Protein AF-C9MQ02-F1 (afdb_monomer)

Secondary structure (DSSP, 8-state):
-PPPPP------GGGGG-TTS-HHHHHHHHHHHHHHHHHHHHHHHHHHHHHHHHHHHSPPPSEEEEEETTTTEEEEEEGGGTTT-EEEEETTEEEEE-TTHHHHHHHHHSS-SSPPPGGG-S-SSPPP---SS----HHHHHHHHHHHT--

Sequence (151 aa):
MQLRQGRVQWISKDYHQISHIGGEMIVVTILLDTSVFKLLRLPSHFLIRKFMKRLEEVPKSSYHWLYSIISCESKPMPAEWFGKGVKMQFEDIDVLIPSNYDEYLICMYGDYMTPPPVEKRPSSHARYFIDFHHRYSIEEVRKLKGKSNSL

Foldseek 3Di:
DDDDDDDDDDDPPPVPPPVPDDPVVVVVVVCCVVPVVVVVVVVVVVVVVVVVVVVVVDDDDQWDWDADPVVRDIDTDGPQQQPPFDWDDDPPDTDGGGPNVVVVCCVVPNPNVDDDPPVPPDDPDDDDDDDPPDDDDPVVSVVVVVVVVPD

Mean predicted aligned error: 15.36 Å

Structure (mmCIF, N/CA/C/O backbone):
data_AF-C9MQ02-F1
#
_entry.id   AF-C9MQ02-F1
#
loop_
_atom_site.group_PDB
_atom_site.id
_atom_site.type_symbol
_atom_site.label_atom_id
_atom_site.label_alt_id
_atom_site.label_comp_id
_atom_site.label_asym_id
_atom_site.label_entity_id
_atom_site.label_seq_id
_atom_site.pdbx_PDB_ins_code
_atom_site.Cartn_x
_atom_site.Cartn_y
_atom_site.Cartn_z
_atom_site.occupancy
_atom_site.B_iso_or_equiv
_atom_site.auth_seq_id
_atom_site.auth_comp_id
_atom_site.auth_asym_id
_atom_site.auth_atom_id
_atom_site.pdbx_PDB_model_num
ATOM 1 N N . MET A 1 1 ? -0.303 32.268 3.458 1.00 31.02 1 MET A N 1
ATOM 2 C CA . MET A 1 1 ? 0.277 32.730 4.738 1.00 31.02 1 MET A CA 1
ATOM 3 C C . MET A 1 1 ? 0.941 31.529 5.409 1.00 31.02 1 MET A C 1
ATOM 5 O O . MET A 1 1 ? 0.253 30.562 5.701 1.00 31.02 1 MET A O 1
ATOM 9 N N . GLN A 1 2 ? 2.277 31.515 5.473 1.00 27.72 2 GLN A N 1
ATOM 10 C CA . GLN A 1 2 ? 3.112 30.352 5.828 1.00 27.72 2 GLN A CA 1
ATOM 11 C C . GLN A 1 2 ? 2.986 29.946 7.305 1.00 27.72 2 GLN A C 1
ATOM 13 O O . GLN A 1 2 ? 3.190 30.766 8.195 1.00 27.72 2 GLN A O 1
ATOM 18 N N . LEU A 1 3 ? 2.729 28.659 7.552 1.00 28.02 3 LEU A N 1
ATOM 19 C CA . LEU A 1 3 ? 2.783 28.035 8.876 1.00 28.02 3 LEU A CA 1
ATOM 20 C C . LEU A 1 3 ? 4.226 27.607 9.188 1.00 28.02 3 LEU A C 1
ATOM 22 O O . LEU A 1 3 ? 4.805 26.784 8.479 1.00 28.02 3 LEU A O 1
ATOM 26 N N . ARG A 1 4 ? 4.807 28.159 10.260 1.00 31.94 4 ARG A N 1
ATOM 27 C CA . ARG A 1 4 ? 6.069 27.690 10.853 1.00 31.94 4 ARG A CA 1
ATOM 28 C C . ARG A 1 4 ? 5.775 26.528 11.806 1.00 31.94 4 ARG A C 1
ATOM 30 O O . ARG A 1 4 ? 5.077 26.706 12.798 1.00 31.94 4 ARG A O 1
ATOM 37 N N . GLN A 1 5 ? 6.322 25.350 11.511 1.00 35.53 5 GLN A N 1
ATOM 38 C CA . GLN A 1 5 ? 6.324 24.195 12.411 1.00 35.53 5 GLN A CA 1
ATOM 39 C C . GLN A 1 5 ? 7.332 24.411 13.551 1.00 35.53 5 GLN A C 1
ATOM 41 O O . GLN A 1 5 ? 8.526 24.582 13.306 1.00 35.53 5 GLN A O 1
ATOM 46 N N . GLY A 1 6 ? 6.851 24.385 14.796 1.00 31.97 6 GLY A N 1
ATOM 47 C CA . GLY A 1 6 ? 7.687 24.309 15.994 1.00 31.97 6 GLY A CA 1
ATOM 48 C C . GLY A 1 6 ? 8.230 22.891 16.183 1.00 31.97 6 GLY A C 1
ATOM 49 O O . GLY A 1 6 ? 7.466 21.931 16.260 1.00 31.97 6 GLY A O 1
ATOM 50 N N . ARG A 1 7 ? 9.557 22.761 16.239 1.00 28.81 7 ARG A N 1
ATOM 51 C CA . ARG A 1 7 ? 10.286 21.517 16.508 1.00 28.81 7 ARG A CA 1
ATOM 52 C C . ARG A 1 7 ? 10.467 21.386 18.024 1.00 28.81 7 ARG A C 1
ATOM 54 O O . ARG A 1 7 ? 11.204 22.169 18.611 1.00 28.81 7 ARG A O 1
ATOM 61 N N . VAL A 1 8 ? 9.800 20.419 18.652 1.00 35.69 8 VAL A N 1
ATOM 62 C CA . VAL A 1 8 ? 10.067 20.034 20.049 1.00 35.69 8 VAL A CA 1
ATOM 63 C C . VAL A 1 8 ? 11.344 19.196 20.057 1.00 35.69 8 VAL A C 1
ATOM 65 O O . VAL A 1 8 ? 11.406 18.154 19.407 1.00 35.69 8 VAL A O 1
ATOM 68 N N . GLN A 1 9 ? 12.379 19.680 20.738 1.00 32.34 9 GLN A N 1
ATOM 69 C CA . GLN A 1 9 ? 13.669 19.007 20.872 1.00 32.34 9 GLN A CA 1
ATOM 70 C C . GLN A 1 9 ? 13.697 18.305 22.236 1.00 32.34 9 GLN A C 1
ATOM 72 O O . GLN A 1 9 ? 13.590 18.958 23.271 1.00 32.34 9 GLN A O 1
ATOM 77 N N . TRP A 1 10 ? 13.797 16.975 22.242 1.00 26.44 10 TRP A N 1
ATOM 78 C CA . TRP A 1 10 ? 14.057 16.204 23.456 1.00 26.44 10 TRP A CA 1
ATOM 79 C C . TRP A 1 10 ? 15.533 16.368 23.822 1.00 26.44 10 TRP A C 1
ATOM 81 O O . TRP A 1 10 ? 16.402 15.955 23.058 1.00 26.44 10 TRP A O 1
ATOM 91 N N . ILE A 1 11 ? 15.821 16.990 24.962 1.00 36.22 11 ILE A N 1
ATOM 92 C CA . ILE A 1 11 ? 17.182 17.093 25.501 1.00 36.22 11 ILE A CA 1
ATOM 93 C C . ILE A 1 11 ? 17.360 15.922 26.479 1.00 36.22 11 ILE A C 1
ATOM 95 O O . ILE A 1 11 ? 16.703 15.893 27.521 1.00 36.22 11 ILE A O 1
ATOM 99 N N . SER A 1 12 ? 18.193 14.927 26.131 1.00 36.81 12 SER A N 1
ATOM 100 C CA . SER A 1 12 ? 18.607 13.887 27.088 1.00 36.81 12 SER A CA 1
ATOM 101 C C . SER A 1 12 ? 19.466 14.521 28.190 1.00 36.81 12 SER A C 1
ATOM 103 O O . SER A 1 12 ? 20.129 15.538 27.982 1.00 36.81 12 SER A O 1
ATOM 105 N N . LYS A 1 13 ? 19.444 13.928 29.386 1.00 37.66 13 LYS A N 1
ATOM 106 C CA . LYS A 1 13 ? 20.148 14.405 30.591 1.00 37.66 13 LYS A CA 1
ATOM 107 C C . LYS A 1 13 ? 21.684 14.362 30.500 1.00 37.66 13 LYS A C 1
ATOM 109 O O . LYS A 1 13 ? 22.347 14.739 31.461 1.00 37.66 13 LYS A O 1
ATOM 114 N N . ASP A 1 14 ? 22.252 13.985 29.360 1.00 38.28 14 ASP A N 1
ATOM 115 C CA . ASP A 1 14 ? 23.693 13.745 29.213 1.00 38.28 14 ASP A CA 1
ATOM 116 C C . ASP A 1 14 ? 24.489 15.010 28.830 1.00 38.28 14 ASP A C 1
ATOM 118 O O . ASP A 1 14 ? 25.715 14.994 28.748 1.00 38.28 14 ASP A O 1
ATOM 122 N N . TYR A 1 15 ? 23.817 16.153 28.649 1.00 39.44 15 TYR A N 1
ATOM 123 C CA . TYR A 1 15 ? 24.450 17.415 28.234 1.00 39.44 15 TYR A CA 1
ATOM 124 C C . TYR A 1 15 ? 25.315 18.105 29.304 1.00 39.44 15 TYR A C 1
ATOM 126 O O . TYR A 1 15 ? 25.979 19.094 28.996 1.00 39.44 15 TYR A O 1
ATOM 134 N N . HIS A 1 16 ? 25.350 17.619 30.547 1.00 36.28 16 HIS A N 1
ATOM 135 C CA . HIS A 1 16 ? 26.138 18.257 31.613 1.00 36.28 16 HIS A CA 1
ATOM 136 C C . HIS A 1 16 ? 27.628 17.888 31.640 1.00 36.28 16 HIS A C 1
ATOM 138 O O . HIS A 1 16 ? 28.361 18.463 32.437 1.00 36.28 16 HIS A O 1
ATOM 144 N N . GLN A 1 17 ? 28.109 17.005 30.757 1.00 40.53 17 GLN A N 1
ATOM 145 C CA . GLN A 1 17 ? 29.539 16.658 30.691 1.00 40.53 17 GLN A CA 1
ATOM 146 C C . GLN A 1 17 ? 30.321 17.283 29.523 1.00 40.53 17 GLN A C 1
ATOM 148 O O . GLN A 1 17 ? 31.536 17.121 29.464 1.00 40.53 17 GLN A O 1
ATOM 153 N N . ILE A 1 18 ? 29.685 18.043 28.621 1.00 48.47 18 ILE A N 1
ATOM 154 C CA . ILE A 1 18 ? 30.351 18.589 27.413 1.00 48.47 18 ILE A CA 1
ATOM 155 C C . ILE A 1 18 ? 30.596 20.112 27.512 1.00 48.47 18 ILE A C 1
ATOM 157 O O . ILE A 1 18 ? 30.798 20.794 26.513 1.00 48.47 18 ILE A O 1
ATOM 161 N N . SER A 1 19 ? 30.598 20.695 28.713 1.00 43.72 19 SER A N 1
ATOM 162 C CA . SER A 1 19 ? 30.749 22.150 28.896 1.00 43.72 19 SER A CA 1
ATOM 163 C C . SER A 1 19 ? 32.197 22.671 28.896 1.00 43.72 19 SER A C 1
ATOM 165 O O . SER A 1 19 ? 32.402 23.855 29.141 1.00 43.72 19 SER A O 1
ATOM 167 N N . HIS A 1 20 ? 33.205 21.839 28.603 1.00 48.91 20 HIS A N 1
ATOM 168 C CA . HIS A 1 20 ? 34.618 22.264 28.571 1.00 48.91 20 HIS A CA 1
ATOM 169 C C . HIS A 1 20 ? 35.270 22.284 27.181 1.00 48.91 20 HIS A C 1
ATOM 171 O O . HIS A 1 20 ? 36.470 22.526 27.072 1.00 48.91 20 HIS A O 1
ATOM 177 N N . ILE A 1 21 ? 34.503 22.093 26.106 1.00 54.12 21 ILE A N 1
ATOM 178 C CA . ILE A 1 21 ? 35.024 22.205 24.739 1.00 54.12 21 ILE A CA 1
ATOM 179 C C . ILE A 1 21 ? 34.658 23.599 24.213 1.00 54.12 21 ILE A C 1
ATOM 181 O O . ILE A 1 21 ? 33.481 23.914 24.053 1.00 54.12 21 ILE A O 1
ATOM 185 N N . GLY A 1 22 ? 35.661 24.460 24.015 1.00 53.38 22 GLY A N 1
ATOM 186 C CA . GLY A 1 22 ? 35.478 25.871 23.649 1.00 53.38 22 GLY A CA 1
ATOM 187 C C . GLY A 1 22 ? 34.575 26.079 22.425 1.00 53.38 22 GLY A C 1
ATOM 188 O O . GLY A 1 22 ? 34.641 25.319 21.459 1.00 53.38 22 GLY A O 1
ATOM 189 N N . GLY A 1 23 ? 33.739 27.125 22.460 1.00 57.38 23 GLY A N 1
ATOM 190 C CA . GLY A 1 23 ? 32.691 27.401 21.461 1.00 57.38 23 GLY A CA 1
ATOM 191 C C . GLY A 1 23 ? 33.167 27.491 20.003 1.00 57.38 23 GLY A C 1
ATOM 192 O O . GLY A 1 23 ? 32.397 27.194 19.094 1.00 57.38 23 GLY A O 1
ATOM 193 N N . GLU A 1 24 ? 34.446 27.795 19.781 1.00 56.75 24 GLU A N 1
ATOM 194 C CA . GLU A 1 24 ? 35.123 27.756 18.476 1.00 56.75 24 GLU A CA 1
ATOM 195 C C . GLU A 1 24 ? 35.046 26.361 17.818 1.00 56.75 24 GLU A C 1
ATOM 197 O O . GLU A 1 24 ? 34.719 26.234 16.636 1.00 56.75 24 GLU A O 1
ATOM 202 N N . MET A 1 25 ? 35.248 25.287 18.592 1.00 57.41 25 MET A N 1
ATOM 203 C CA . MET A 1 25 ? 35.227 23.906 18.087 1.00 57.41 25 MET A CA 1
ATOM 204 C C . MET A 1 25 ? 33.824 23.469 17.649 1.00 57.41 25 MET A C 1
ATOM 206 O O . MET A 1 25 ? 33.675 22.711 16.689 1.00 57.41 25 MET A O 1
ATOM 210 N N . ILE A 1 26 ? 32.780 23.965 18.318 1.00 58.97 26 ILE A N 1
ATOM 211 C CA . ILE A 1 26 ? 31.384 23.620 18.014 1.00 58.97 26 ILE A CA 1
ATOM 212 C C . ILE A 1 26 ? 30.961 24.250 16.680 1.00 58.97 26 ILE A C 1
ATOM 214 O O . ILE A 1 26 ? 30.346 23.579 15.850 1.00 58.97 26 ILE A O 1
ATOM 218 N N . VAL A 1 27 ? 31.339 25.508 16.431 1.00 60.00 27 VAL A N 1
ATOM 219 C CA . VAL A 1 27 ? 31.023 26.212 15.176 1.00 60.00 27 VAL A CA 1
ATOM 220 C C . VAL A 1 27 ? 31.738 25.570 13.984 1.00 60.00 27 VAL A C 1
ATOM 222 O O . VAL A 1 27 ? 31.105 25.323 12.956 1.00 60.00 27 VAL A O 1
ATOM 225 N N . VAL A 1 28 ? 33.020 25.222 14.132 1.00 59.53 28 VAL A N 1
ATOM 226 C CA . VAL A 1 28 ? 33.787 24.512 13.092 1.00 59.53 28 VAL A CA 1
ATOM 227 C C . VAL A 1 28 ? 33.175 23.142 12.796 1.00 59.53 28 VAL A C 1
ATOM 229 O O . VAL A 1 28 ? 33.022 22.783 11.630 1.00 59.53 28 VAL A O 1
ATOM 232 N N . THR A 1 29 ? 32.733 22.408 13.820 1.00 58.81 29 THR A N 1
ATOM 233 C CA . THR A 1 29 ? 32.079 21.103 13.634 1.00 58.81 29 THR A CA 1
ATOM 234 C C . THR A 1 29 ? 30.746 21.234 12.886 1.00 58.81 29 THR A C 1
ATOM 236 O O . THR A 1 29 ? 30.502 20.468 11.961 1.00 58.81 29 THR A O 1
ATOM 239 N N . ILE A 1 30 ? 29.915 22.239 13.194 1.00 61.62 30 ILE A N 1
ATOM 240 C CA . ILE A 1 30 ? 28.640 22.495 12.488 1.00 61.62 30 ILE A CA 1
ATOM 241 C C . ILE A 1 30 ? 28.868 22.935 11.028 1.00 61.62 30 ILE A C 1
ATOM 243 O O . ILE A 1 30 ? 28.114 22.550 10.125 1.00 61.62 30 ILE A O 1
ATOM 247 N N . LEU A 1 31 ? 29.901 23.741 10.772 1.00 60.19 31 LEU A N 1
ATOM 248 C CA . LEU A 1 31 ? 30.263 24.178 9.420 1.00 60.19 31 LEU A CA 1
ATOM 249 C C . LEU A 1 31 ? 30.826 23.025 8.580 1.00 60.19 31 LEU A C 1
ATOM 251 O O . LEU A 1 31 ? 30.458 22.898 7.408 1.00 60.19 31 LEU A O 1
ATOM 255 N N . LEU A 1 32 ? 31.657 22.163 9.174 1.00 58.12 32 LEU A N 1
ATOM 256 C CA . LEU A 1 32 ? 32.143 20.932 8.549 1.00 58.12 32 LEU A CA 1
ATOM 257 C C . LEU A 1 32 ? 30.986 19.972 8.268 1.00 58.12 32 LEU A C 1
ATOM 259 O O . LEU A 1 32 ? 30.864 19.497 7.145 1.00 58.12 32 LEU A O 1
ATOM 263 N N . ASP A 1 33 ? 30.089 19.760 9.228 1.00 58.94 33 ASP A N 1
ATOM 264 C CA . ASP A 1 33 ? 28.921 18.891 9.085 1.00 58.94 33 ASP A CA 1
ATOM 265 C C . ASP A 1 33 ? 28.028 19.373 7.922 1.00 58.94 33 ASP A C 1
ATOM 267 O O . ASP A 1 33 ? 27.839 18.695 6.911 1.00 58.94 33 ASP A O 1
ATOM 271 N N . THR A 1 34 ? 27.576 20.623 7.947 1.00 60.94 34 THR A N 1
ATOM 272 C CA . THR A 1 34 ? 26.649 21.117 6.916 1.00 60.94 34 THR A CA 1
ATOM 273 C C . THR A 1 34 ? 27.273 21.292 5.526 1.00 60.94 34 THR A C 1
ATOM 275 O O . THR A 1 34 ? 26.536 21.232 4.535 1.00 60.94 34 THR A O 1
ATOM 278 N N . SER A 1 35 ? 28.592 21.482 5.421 1.00 65.00 35 SER A N 1
ATOM 279 C CA . SER A 1 35 ? 29.291 21.693 4.142 1.00 65.00 35 SER A CA 1
ATOM 280 C C . SER A 1 35 ? 29.835 20.394 3.550 1.00 65.00 35 SER A C 1
ATOM 282 O O . SER A 1 35 ? 29.604 20.121 2.370 1.00 65.00 35 SER A O 1
ATOM 284 N N . VAL A 1 36 ? 30.485 19.549 4.357 1.00 62.62 36 VAL A N 1
ATOM 285 C CA . VAL A 1 36 ? 31.035 18.255 3.923 1.00 62.62 36 VAL A CA 1
ATOM 286 C C . VAL A 1 36 ? 29.908 17.270 3.622 1.00 62.62 36 VAL A C 1
ATOM 288 O O . VAL A 1 36 ? 29.942 16.636 2.567 1.00 62.62 36 VAL A O 1
ATOM 291 N N . PHE A 1 37 ? 28.846 17.196 4.438 1.00 62.94 37 PHE A N 1
ATOM 292 C CA . PHE A 1 37 ? 27.717 16.310 4.123 1.00 62.94 37 PHE A CA 1
ATOM 293 C C . PHE A 1 37 ? 26.958 16.753 2.868 1.00 62.94 37 PHE A C 1
ATOM 295 O O . PHE A 1 37 ? 26.493 15.899 2.115 1.00 62.94 37 PHE A O 1
ATOM 302 N N . LYS A 1 38 ? 26.880 18.057 2.563 1.00 61.97 38 LYS A N 1
ATOM 303 C CA . LYS A 1 38 ? 26.335 18.531 1.274 1.00 61.97 38 LYS A CA 1
ATOM 304 C C . LYS A 1 38 ? 27.258 18.196 0.106 1.00 61.97 38 LYS A C 1
ATOM 306 O O . LYS A 1 38 ? 26.768 17.758 -0.936 1.00 61.97 38 LYS A O 1
ATOM 311 N N . LEU A 1 39 ? 28.569 18.355 0.285 1.00 70.19 39 LEU A N 1
ATOM 312 C CA . LEU A 1 39 ? 29.560 18.046 -0.743 1.00 70.19 39 LEU A CA 1
ATOM 313 C C . LEU A 1 39 ? 29.586 16.547 -1.074 1.00 70.19 39 LEU A C 1
ATOM 315 O O . LEU A 1 39 ? 29.656 16.196 -2.244 1.00 70.19 39 LEU A O 1
ATOM 319 N N . LEU A 1 40 ? 29.432 15.672 -0.074 1.00 74.44 40 LEU A N 1
ATOM 320 C CA . LEU A 1 40 ? 29.318 14.214 -0.232 1.00 74.44 40 LEU A CA 1
ATOM 321 C C . LEU A 1 40 ? 27.925 13.757 -0.712 1.00 74.44 40 LEU A C 1
ATOM 323 O O . LEU A 1 40 ? 27.768 12.658 -1.256 1.00 74.44 40 LEU A O 1
ATOM 327 N N . ARG A 1 41 ? 26.898 14.603 -0.576 1.00 74.06 41 ARG A N 1
ATOM 328 C CA . ARG A 1 41 ? 25.534 14.315 -1.048 1.00 74.06 41 ARG A CA 1
ATOM 329 C C . ARG A 1 41 ? 25.414 14.357 -2.570 1.00 74.06 41 ARG A C 1
ATOM 331 O O . ARG A 1 41 ? 24.658 13.577 -3.138 1.00 74.06 41 ARG A O 1
ATOM 338 N N . LEU A 1 42 ? 26.154 15.233 -3.246 1.00 77.81 42 LEU A N 1
ATOM 339 C CA . LEU A 1 42 ? 26.143 15.322 -4.712 1.00 77.81 42 LEU A CA 1
ATOM 340 C C . LEU A 1 42 ? 26.730 14.075 -5.411 1.00 77.81 42 LEU A C 1
ATOM 342 O O . LEU A 1 42 ? 26.041 13.523 -6.275 1.00 77.81 42 LEU A O 1
ATOM 346 N N . PRO A 1 43 ? 27.927 13.563 -5.050 1.00 84.06 43 PRO A N 1
ATOM 347 C CA . PRO A 1 43 ? 28.469 12.351 -5.654 1.00 84.06 43 PRO A CA 1
ATOM 348 C C . PRO A 1 43 ? 27.663 11.109 -5.266 1.00 84.06 43 PRO A C 1
ATOM 350 O O . PRO A 1 43 ? 27.416 10.270 -6.129 1.00 84.06 43 PRO A O 1
ATOM 353 N N . SER A 1 44 ? 27.172 10.998 -4.024 1.00 84.62 44 SER A N 1
ATOM 354 C CA . SER A 1 44 ? 26.299 9.876 -3.639 1.00 84.62 44 SER A CA 1
ATOM 355 C C . SER A 1 44 ? 24.978 9.894 -4.413 1.00 84.62 44 SER A C 1
ATOM 357 O O . SER A 1 44 ? 24.561 8.861 -4.930 1.00 84.62 44 SER A O 1
ATOM 359 N N . HIS A 1 45 ? 24.365 11.064 -4.612 1.00 85.44 45 HIS A N 1
ATOM 360 C CA . HIS A 1 45 ? 23.176 11.188 -5.451 1.00 85.44 45 HIS A CA 1
ATOM 361 C C . HIS A 1 45 ? 23.466 10.828 -6.917 1.00 85.44 45 HIS A C 1
ATOM 363 O O . HIS A 1 45 ? 22.646 10.158 -7.552 1.00 85.44 45 HIS A O 1
ATOM 369 N N . PHE A 1 46 ? 24.614 11.235 -7.467 1.00 89.69 46 PHE A N 1
ATOM 370 C CA . PHE A 1 46 ? 25.026 10.840 -8.815 1.00 89.69 46 PHE A CA 1
ATOM 371 C C . PHE A 1 46 ? 25.193 9.320 -8.935 1.00 89.69 46 PHE A C 1
ATOM 373 O O . PHE A 1 46 ? 24.658 8.724 -9.872 1.00 89.69 46 PHE A O 1
ATOM 380 N N . LEU A 1 47 ? 25.871 8.687 -7.972 1.00 91.25 47 LEU A N 1
ATOM 381 C CA . LEU A 1 47 ? 26.032 7.235 -7.925 1.00 91.25 47 LEU A CA 1
ATOM 382 C C . LEU A 1 47 ? 24.676 6.535 -7.835 1.00 91.25 47 LEU A C 1
ATOM 384 O O . LEU A 1 47 ? 24.404 5.680 -8.670 1.00 91.25 47 LEU A O 1
ATOM 388 N N . ILE A 1 48 ? 23.796 6.947 -6.917 1.00 91.56 48 ILE A N 1
ATOM 389 C CA . ILE A 1 48 ? 22.438 6.394 -6.793 1.00 91.56 48 ILE A CA 1
ATOM 390 C C . ILE A 1 48 ? 21.688 6.520 -8.121 1.00 91.56 48 ILE A C 1
ATOM 392 O O . ILE A 1 48 ? 21.125 5.540 -8.588 1.00 91.56 48 ILE A O 1
ATOM 396 N N . ARG A 1 49 ? 21.727 7.679 -8.792 1.00 90.81 49 ARG A N 1
ATOM 397 C CA . ARG A 1 49 ? 21.074 7.852 -10.106 1.00 90.81 49 ARG A CA 1
ATOM 398 C C . ARG A 1 49 ? 21.671 6.941 -11.174 1.00 90.81 49 ARG A C 1
ATOM 400 O O . ARG A 1 49 ? 20.923 6.388 -11.973 1.00 90.81 49 ARG A O 1
ATOM 407 N N . LYS A 1 50 ? 22.997 6.784 -11.203 1.00 93.75 50 LYS A N 1
ATOM 408 C CA . LYS A 1 50 ? 23.681 5.882 -12.139 1.00 93.75 50 LYS A CA 1
ATOM 409 C C . LYS A 1 50 ? 23.307 4.422 -11.872 1.00 93.75 50 LYS A C 1
ATOM 411 O O . LYS A 1 50 ? 23.076 3.686 -12.826 1.00 93.75 50 LYS A O 1
ATOM 416 N N . PHE A 1 51 ? 23.215 4.022 -10.606 1.00 94.62 51 PHE A N 1
ATOM 417 C CA . PHE A 1 51 ? 22.741 2.699 -10.206 1.00 94.62 51 PHE A CA 1
ATOM 418 C C . PHE A 1 51 ? 21.275 2.487 -10.589 1.00 94.62 51 PHE A C 1
ATOM 420 O O . PHE A 1 51 ? 20.979 1.491 -11.234 1.00 94.62 51 PHE A O 1
ATOM 427 N N . MET A 1 52 ? 20.384 3.434 -10.288 1.00 91.75 52 MET A N 1
ATOM 428 C CA . MET A 1 52 ? 18.964 3.341 -10.646 1.00 91.75 52 MET A CA 1
ATOM 429 C C . MET A 1 52 ? 18.758 3.224 -12.158 1.00 91.75 52 MET A C 1
ATOM 431 O O . MET A 1 52 ? 18.041 2.336 -12.596 1.00 91.75 52 MET A O 1
ATOM 435 N N . LYS A 1 53 ? 19.464 4.028 -12.967 1.00 93.75 53 LYS A N 1
ATOM 436 C CA . LYS A 1 53 ? 19.422 3.902 -14.435 1.00 93.75 53 LYS A CA 1
ATOM 437 C C . LYS A 1 53 ? 19.850 2.518 -14.918 1.00 93.75 53 LYS A C 1
ATOM 439 O O . LYS A 1 53 ? 19.198 1.941 -15.773 1.00 93.75 53 LYS A O 1
ATOM 444 N N . ARG A 1 54 ? 20.924 1.963 -14.346 1.00 91.62 54 ARG A N 1
ATOM 445 C CA . ARG A 1 54 ? 21.354 0.595 -14.673 1.00 91.62 54 ARG A CA 1
ATOM 446 C C . ARG A 1 54 ? 20.311 -0.440 -14.266 1.00 91.62 54 ARG A C 1
ATOM 448 O O . ARG A 1 54 ? 20.114 -1.393 -14.999 1.00 91.62 54 ARG A O 1
ATOM 455 N N . LEU A 1 55 ? 19.654 -0.261 -13.120 1.00 90.06 55 LEU A N 1
ATOM 456 C CA . LEU A 1 55 ? 18.594 -1.160 -12.655 1.00 90.06 55 LEU A CA 1
ATOM 457 C C . LEU A 1 55 ? 17.350 -1.109 -13.551 1.00 90.06 55 LEU A C 1
ATOM 459 O O . LEU A 1 55 ? 16.692 -2.130 -13.709 1.00 90.06 55 LEU A O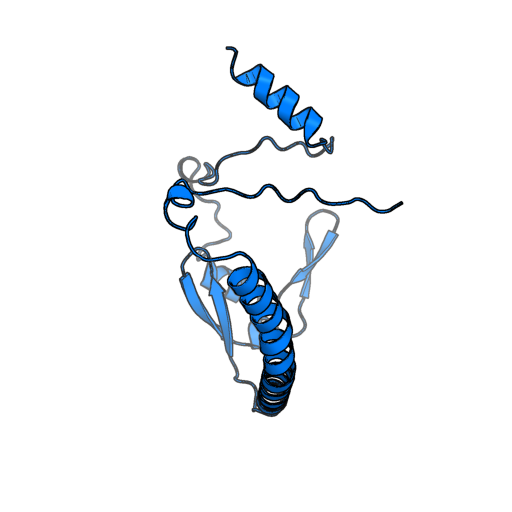 1
ATOM 463 N N . GLU A 1 56 ? 17.044 0.038 -14.160 1.00 87.31 56 GLU A N 1
ATOM 464 C CA . GLU A 1 56 ? 15.947 0.170 -15.130 1.00 87.31 56 GLU A CA 1
ATOM 465 C C . GLU A 1 56 ? 16.206 -0.605 -16.434 1.00 87.31 56 GLU A C 1
ATOM 467 O O . GLU A 1 56 ? 15.257 -1.086 -17.051 1.00 87.31 56 GLU A O 1
ATOM 472 N N . GLU A 1 57 ? 17.472 -0.748 -16.839 1.00 91.12 57 GLU A N 1
ATOM 473 C CA . GLU A 1 57 ? 17.887 -1.488 -18.042 1.00 91.12 57 GLU A CA 1
ATOM 474 C C . GLU A 1 57 ? 17.918 -3.014 -17.832 1.00 91.12 57 GLU A C 1
ATOM 476 O O . GLU A 1 57 ? 17.940 -3.776 -18.800 1.00 91.12 57 GLU A O 1
ATOM 481 N N . VAL A 1 58 ? 17.924 -3.482 -16.579 1.00 89.38 58 VAL A N 1
ATOM 482 C CA . VAL A 1 58 ? 17.941 -4.915 -16.256 1.00 89.38 58 VAL A CA 1
ATOM 483 C C . VAL A 1 58 ? 16.601 -5.551 -16.655 1.00 89.38 58 VAL A C 1
ATOM 485 O O . VAL A 1 58 ? 15.542 -4.981 -16.370 1.00 89.38 58 VAL A O 1
ATOM 488 N N . PRO A 1 59 ? 16.604 -6.747 -17.280 1.00 90.00 59 PRO A N 1
ATOM 489 C CA . PRO A 1 59 ? 15.372 -7.458 -17.593 1.00 90.00 59 PRO A CA 1
ATOM 490 C C . PRO A 1 59 ? 14.541 -7.669 -16.325 1.00 90.00 59 PRO A C 1
ATOM 492 O O . PRO A 1 59 ? 15.015 -8.209 -15.323 1.00 90.00 59 PRO A O 1
ATOM 495 N N . LYS A 1 60 ? 13.283 -7.227 -16.369 1.00 86.75 60 LYS A N 1
ATOM 496 C CA . LYS A 1 60 ? 12.355 -7.385 -15.250 1.00 86.75 60 LYS A CA 1
ATOM 497 C C . LYS A 1 60 ? 12.049 -8.864 -15.047 1.00 86.75 60 LYS A C 1
ATOM 499 O O . LYS A 1 60 ? 11.798 -9.590 -16.006 1.00 86.75 60 LYS A O 1
ATOM 504 N N . SER A 1 61 ? 12.056 -9.296 -13.790 1.00 90.50 61 SER A N 1
ATOM 505 C CA . SER A 1 61 ? 11.687 -10.666 -13.445 1.00 90.50 61 SER A CA 1
ATOM 506 C C . SER A 1 61 ? 10.187 -10.896 -13.655 1.00 90.50 61 SER A C 1
ATOM 508 O O . SER A 1 61 ? 9.396 -9.953 -13.590 1.00 90.50 61 SER A O 1
ATOM 510 N N . SER A 1 62 ? 9.789 -12.155 -13.841 1.00 94.12 62 SER A N 1
ATOM 511 C CA . SER A 1 62 ? 8.380 -12.566 -13.894 1.00 94.12 62 SER A CA 1
ATOM 512 C C . SER A 1 62 ? 7.661 -12.472 -12.542 1.00 94.12 62 SER A C 1
ATOM 514 O O . SER A 1 62 ? 6.470 -12.761 -12.469 1.00 94.12 62 SER A O 1
ATOM 516 N N . TYR A 1 63 ? 8.360 -12.065 -11.478 1.00 93.69 63 TYR A N 1
ATOM 517 C CA . TYR A 1 63 ? 7.833 -11.912 -10.128 1.00 93.69 63 TYR A CA 1
ATOM 518 C C . TYR A 1 63 ? 8.018 -10.483 -9.590 1.00 93.69 63 TYR A C 1
ATOM 520 O O . TYR A 1 63 ? 8.964 -9.758 -9.918 1.00 93.69 63 TYR A O 1
ATOM 528 N N . HIS A 1 64 ? 7.111 -10.089 -8.707 1.00 91.69 64 HIS A N 1
ATOM 529 C CA . HIS A 1 64 ? 7.207 -8.915 -7.853 1.00 91.69 64 HIS A CA 1
ATOM 530 C C . HIS A 1 64 ? 7.360 -9.355 -6.402 1.00 91.69 64 HIS A C 1
ATOM 532 O O . HIS A 1 64 ? 6.720 -10.303 -5.965 1.00 91.69 64 HIS A O 1
ATOM 538 N N . TRP A 1 65 ? 8.205 -8.664 -5.644 1.00 90.50 65 TRP A N 1
ATOM 539 C CA . TRP A 1 65 ? 8.382 -8.940 -4.223 1.00 90.50 65 TRP A CA 1
ATOM 540 C C . TRP A 1 65 ? 7.502 -8.000 -3.414 1.00 90.50 65 TRP A C 1
ATOM 542 O O . TRP A 1 65 ? 7.700 -6.784 -3.441 1.00 90.50 65 TRP A O 1
ATOM 552 N N . LEU A 1 66 ? 6.532 -8.566 -2.701 1.00 89.38 66 LEU A N 1
ATOM 553 C CA . LEU A 1 66 ? 5.711 -7.821 -1.760 1.00 89.38 66 LEU A CA 1
ATOM 554 C C . LEU A 1 66 ? 6.319 -7.942 -0.365 1.00 89.38 66 LEU A C 1
ATOM 556 O O . LEU A 1 66 ? 6.411 -9.041 0.179 1.00 89.38 66 LEU A O 1
ATOM 560 N N . TYR A 1 67 ? 6.702 -6.805 0.213 1.00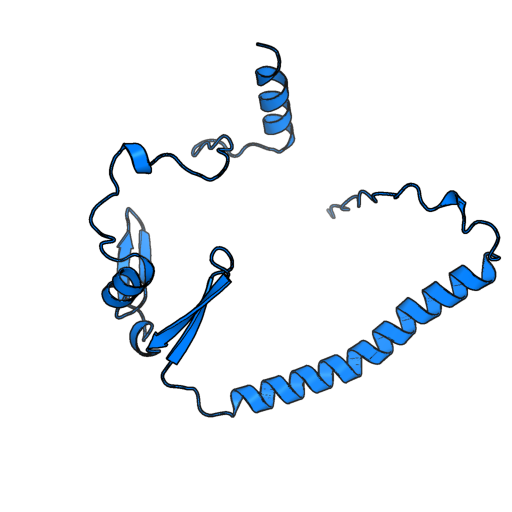 87.38 67 TYR A N 1
ATOM 561 C CA . TYR A 1 67 ? 7.227 -6.736 1.571 1.00 87.38 67 TYR A CA 1
ATOM 562 C C . TYR A 1 67 ? 6.163 -6.228 2.545 1.00 87.38 67 TYR A C 1
ATOM 564 O O . TYR A 1 67 ? 5.629 -5.128 2.382 1.00 87.38 67 TYR A O 1
ATOM 572 N N . SER A 1 68 ? 5.880 -7.019 3.577 1.00 83.06 68 SER A N 1
ATOM 573 C CA . SER A 1 68 ? 4.994 -6.650 4.677 1.00 83.06 68 SER A CA 1
ATOM 574 C C . SER A 1 68 ? 5.818 -6.121 5.845 1.00 83.06 68 SER A C 1
ATOM 576 O O . SER A 1 68 ? 6.591 -6.852 6.456 1.00 83.06 68 SER A O 1
ATOM 578 N N . ILE A 1 69 ? 5.624 -4.847 6.197 1.00 83.19 69 ILE A N 1
ATOM 579 C CA . ILE A 1 69 ? 6.303 -4.226 7.348 1.00 83.19 69 ILE A CA 1
ATOM 580 C C . ILE A 1 69 ? 5.809 -4.833 8.671 1.00 83.19 69 ILE A C 1
ATOM 582 O O . ILE A 1 69 ? 6.563 -4.894 9.634 1.00 83.19 69 ILE A O 1
ATOM 586 N N . ILE A 1 70 ? 4.551 -5.286 8.723 1.00 79.00 70 ILE A N 1
ATOM 587 C CA . ILE A 1 70 ? 3.928 -5.799 9.951 1.00 79.00 70 ILE A CA 1
ATOM 588 C C . ILE A 1 70 ? 4.445 -7.200 10.281 1.00 79.00 70 ILE A C 1
ATOM 590 O O . ILE A 1 70 ? 4.770 -7.473 11.431 1.00 79.00 70 ILE A O 1
ATOM 594 N N . SER A 1 71 ? 4.524 -8.080 9.280 1.00 78.75 71 SER A N 1
ATOM 595 C CA . SER A 1 71 ? 5.032 -9.445 9.469 1.00 78.75 71 SER A CA 1
ATOM 596 C C . SER A 1 71 ? 6.539 -9.570 9.231 1.00 78.75 71 SER A C 1
ATOM 598 O O . SER A 1 71 ? 7.102 -10.620 9.514 1.00 78.75 71 SER A O 1
ATOM 600 N N . CYS A 1 72 ? 7.207 -8.517 8.740 1.00 83.00 72 CYS A N 1
ATOM 601 C CA . CYS A 1 72 ? 8.604 -8.553 8.282 1.00 83.00 72 CYS A CA 1
ATOM 602 C C . CYS A 1 72 ? 8.867 -9.676 7.259 1.00 83.00 72 CYS A C 1
ATOM 604 O O . CYS A 1 72 ? 9.973 -10.205 7.165 1.00 83.00 72 CYS A O 1
ATOM 606 N N . GLU A 1 73 ? 7.845 -10.040 6.484 1.00 85.31 73 GLU A N 1
ATOM 607 C CA . GLU A 1 73 ? 7.904 -11.097 5.479 1.00 85.31 73 GLU A CA 1
ATOM 608 C C . GLU A 1 73 ? 7.989 -10.502 4.075 1.00 85.31 73 GLU A C 1
ATOM 610 O O . GLU A 1 73 ? 7.396 -9.461 3.776 1.00 85.31 73 GLU A O 1
ATOM 615 N N . SER A 1 74 ? 8.700 -11.204 3.195 1.00 87.62 74 SER A N 1
ATOM 616 C CA . SER A 1 74 ? 8.756 -10.908 1.768 1.00 87.62 74 SER A CA 1
ATOM 617 C C . SER A 1 74 ? 8.205 -12.097 0.996 1.00 87.62 74 SER A C 1
ATOM 619 O O . SER A 1 74 ? 8.702 -13.215 1.152 1.00 87.62 74 SER A O 1
ATOM 621 N N . LYS A 1 75 ? 7.178 -11.866 0.176 1.00 87.88 75 LYS A N 1
ATOM 622 C CA . LYS A 1 75 ? 6.545 -12.908 -0.639 1.00 87.88 75 LYS A CA 1
ATOM 623 C C . LYS A 1 75 ? 6.736 -12.602 -2.129 1.00 87.88 75 LYS A C 1
ATOM 625 O O . LYS A 1 75 ? 6.380 -11.501 -2.561 1.00 87.88 75 LYS A O 1
ATOM 630 N N . PRO A 1 76 ? 7.297 -13.536 -2.919 1.00 92.19 76 PRO A N 1
ATOM 631 C CA . PRO A 1 76 ? 7.339 -13.395 -4.365 1.00 92.19 76 PRO A CA 1
ATOM 632 C C . PRO A 1 76 ? 5.947 -13.676 -4.942 1.00 92.19 76 PRO A C 1
ATOM 634 O O . PRO A 1 76 ? 5.358 -14.720 -4.682 1.00 92.19 76 PRO A O 1
ATOM 637 N N . MET A 1 77 ? 5.442 -12.748 -5.743 1.00 92.56 77 MET A N 1
ATOM 638 C CA . MET A 1 77 ? 4.135 -12.809 -6.393 1.00 92.56 77 MET A CA 1
ATOM 639 C C . MET A 1 77 ? 4.318 -12.777 -7.910 1.00 92.56 77 MET A C 1
ATOM 641 O O . MET A 1 77 ? 5.111 -11.961 -8.386 1.00 92.56 77 MET A O 1
ATOM 645 N N . PRO A 1 78 ? 3.620 -13.610 -8.694 1.00 94.75 78 PRO A N 1
ATOM 646 C CA . PRO A 1 78 ? 3.657 -13.520 -10.149 1.00 94.75 78 PRO A CA 1
ATOM 647 C C . PRO A 1 78 ? 3.280 -12.112 -10.630 1.00 94.75 78 PRO A C 1
ATOM 649 O O . PRO A 1 78 ? 2.254 -11.554 -10.239 1.00 94.75 78 PRO A O 1
ATOM 652 N N . ALA A 1 79 ? 4.109 -11.515 -11.487 1.00 92.81 79 ALA A N 1
ATOM 653 C CA . ALA A 1 79 ? 3.877 -10.165 -12.006 1.00 92.81 79 ALA A CA 1
ATOM 654 C C . ALA A 1 79 ? 2.566 -10.070 -12.810 1.00 92.81 79 ALA A C 1
ATOM 656 O O . ALA A 1 79 ? 1.900 -9.033 -12.826 1.00 92.81 79 ALA A O 1
ATOM 657 N N . GLU A 1 80 ? 2.167 -11.180 -13.432 1.00 94.00 80 GLU A N 1
ATOM 658 C CA . GLU A 1 80 ? 0.911 -11.326 -14.170 1.00 94.00 80 GLU A CA 1
ATOM 659 C C . GLU A 1 80 ? -0.339 -11.087 -13.313 1.00 94.00 80 GLU A C 1
ATOM 661 O O . GLU A 1 80 ? -1.340 -10.610 -13.846 1.00 94.00 80 GLU A O 1
ATOM 666 N N . TRP A 1 81 ? -0.281 -11.320 -11.994 1.00 94.88 81 TRP A N 1
ATOM 667 C CA . TRP A 1 81 ? -1.431 -11.097 -11.113 1.00 94.88 81 TRP A CA 1
ATOM 668 C C . TRP A 1 81 ? -1.877 -9.635 -11.091 1.00 94.88 81 TRP A C 1
ATOM 670 O O . TRP A 1 81 ? -3.066 -9.340 -10.969 1.00 94.88 81 TRP A O 1
ATOM 680 N N . PHE A 1 82 ? -0.936 -8.705 -11.248 1.00 93.44 82 PHE A N 1
ATOM 681 C CA . PHE A 1 82 ? -1.224 -7.275 -11.245 1.00 93.44 82 PHE A CA 1
ATOM 682 C C . PHE A 1 82 ? -1.762 -6.829 -12.611 1.00 93.44 82 PHE A C 1
ATOM 684 O O . PHE A 1 82 ? -2.823 -6.203 -12.678 1.00 93.44 82 PHE A O 1
ATOM 691 N N . GLY A 1 83 ? -1.122 -7.259 -13.705 1.00 90.81 83 GLY A N 1
ATOM 692 C CA . GLY A 1 83 ? -1.600 -7.054 -15.077 1.00 90.81 83 GLY A CA 1
ATOM 693 C C . GLY A 1 83 ? -1.989 -5.600 -15.390 1.00 90.81 83 GLY A C 1
ATOM 694 O O . GLY A 1 83 ? -1.325 -4.662 -14.954 1.00 90.81 83 GLY A O 1
ATOM 695 N N . LYS A 1 84 ? -3.064 -5.401 -16.167 1.00 93.69 84 LYS A N 1
ATOM 696 C CA . LYS A 1 84 ? -3.622 -4.058 -16.461 1.00 93.69 84 LYS A CA 1
ATOM 697 C C . LYS A 1 84 ? -4.613 -3.568 -15.398 1.00 93.69 84 LYS A C 1
ATOM 699 O O . LYS A 1 84 ? -4.929 -2.381 -15.361 1.00 93.69 84 LYS A O 1
ATOM 704 N N . GLY A 1 85 ? -5.078 -4.487 -14.561 1.00 95.00 85 GLY A N 1
ATOM 705 C CA . GLY A 1 85 ? -6.114 -4.280 -13.566 1.00 95.00 85 GLY A CA 1
ATOM 706 C C . GLY A 1 85 ? -7.525 -4.420 -14.136 1.00 95.00 85 GLY A C 1
ATOM 707 O O . GLY A 1 85 ? -7.753 -4.278 -15.340 1.00 95.00 85 GLY A O 1
ATOM 708 N N . VAL A 1 86 ? -8.474 -4.704 -13.249 1.00 96.31 86 VAL A N 1
ATOM 709 C CA . VAL A 1 86 ? -9.908 -4.814 -13.538 1.00 96.31 86 VAL A CA 1
ATOM 710 C C . VAL A 1 86 ? -10.639 -3.747 -12.732 1.00 96.31 86 VAL A C 1
ATOM 712 O O . VAL A 1 86 ? -10.292 -3.487 -11.582 1.00 96.31 86 VAL A O 1
ATOM 715 N N . LYS A 1 87 ? -11.628 -3.088 -13.341 1.00 97.25 87 LYS A N 1
ATOM 716 C CA . LYS A 1 87 ? -12.512 -2.170 -12.617 1.00 97.25 87 LYS A CA 1
ATOM 717 C C . LYS A 1 87 ? -13.593 -2.971 -11.909 1.00 97.25 87 LYS A C 1
ATOM 719 O O . LYS A 1 87 ? -14.272 -3.768 -12.552 1.00 97.25 87 LYS A O 1
ATOM 724 N N . MET A 1 88 ? -13.753 -2.735 -10.617 1.00 96.06 88 MET A N 1
ATOM 725 C CA . MET A 1 88 ? -14.767 -3.371 -9.791 1.00 96.06 88 MET A CA 1
ATOM 726 C C . MET A 1 88 ? -15.509 -2.306 -8.989 1.00 96.06 88 MET A C 1
ATOM 728 O O . MET A 1 88 ? -14.888 -1.396 -8.439 1.00 96.06 88 MET A O 1
ATOM 732 N N . GLN A 1 89 ? -16.830 -2.442 -8.917 1.00 97.44 89 GLN A N 1
ATOM 733 C CA . GLN A 1 89 ? -17.666 -1.598 -8.075 1.00 97.44 89 GLN A CA 1
ATOM 734 C C . GLN A 1 89 ? -17.428 -1.974 -6.608 1.00 97.44 89 GLN A C 1
ATOM 736 O O . GLN A 1 89 ? -17.540 -3.144 -6.233 1.00 97.44 89 GLN A O 1
ATOM 741 N N . PHE A 1 90 ? -17.114 -0.986 -5.781 1.00 95.25 90 PHE A N 1
ATOM 742 C CA . PHE A 1 90 ? -17.032 -1.117 -4.334 1.00 95.25 90 PHE A CA 1
ATOM 743 C C . PHE A 1 90 ? -17.867 -0.003 -3.713 1.00 95.25 90 PHE A C 1
ATOM 745 O O . PHE A 1 90 ? -17.511 1.168 -3.819 1.00 95.25 90 PHE A O 1
ATOM 752 N N . GLU A 1 91 ? -18.994 -0.367 -3.099 1.00 95.38 91 GLU A N 1
ATOM 753 C CA . GLU A 1 91 ? -20.004 0.604 -2.655 1.00 95.38 91 GLU A CA 1
ATOM 754 C C . GLU A 1 91 ? -20.355 1.568 -3.809 1.00 95.38 91 GLU A C 1
ATOM 756 O O . GLU A 1 91 ? -20.638 1.125 -4.925 1.00 95.38 91 GLU A O 1
ATOM 761 N N . ASP A 1 92 ? -20.272 2.876 -3.573 1.00 96.00 92 ASP A N 1
ATOM 762 C CA . ASP A 1 92 ? -20.617 3.914 -4.545 1.00 96.00 92 ASP A CA 1
ATOM 763 C C . ASP A 1 92 ? -19.434 4.333 -5.444 1.00 96.00 92 ASP A C 1
ATOM 765 O O . ASP A 1 92 ? -19.543 5.303 -6.197 1.00 96.00 92 ASP A O 1
ATOM 769 N N . ILE A 1 93 ? -18.289 3.635 -5.376 1.00 96.38 93 ILE A N 1
ATOM 770 C CA . ILE A 1 93 ? -17.082 3.971 -6.148 1.00 96.38 93 ILE A CA 1
ATOM 771 C C . ILE A 1 93 ? -16.596 2.826 -7.041 1.00 96.38 93 ILE A C 1
ATOM 773 O O . ILE A 1 93 ? -16.668 1.650 -6.697 1.00 96.38 93 ILE A O 1
ATOM 777 N N . ASP A 1 94 ? -16.012 3.191 -8.180 1.00 97.12 94 ASP A N 1
ATOM 778 C CA . ASP A 1 94 ? -15.270 2.264 -9.032 1.00 97.12 94 ASP A CA 1
ATOM 779 C C . ASP A 1 94 ? -13.802 2.202 -8.604 1.00 97.12 94 ASP A C 1
ATOM 781 O O . ASP A 1 94 ? -13.103 3.222 -8.572 1.00 97.12 94 ASP A O 1
ATOM 785 N N . VAL A 1 95 ? -13.302 0.996 -8.342 1.00 96.88 95 VAL A N 1
ATOM 786 C CA . VAL A 1 95 ? -11.916 0.757 -7.926 1.00 96.88 95 VAL A CA 1
ATOM 787 C C . VAL A 1 95 ? -11.197 -0.085 -8.975 1.00 96.88 95 VAL A C 1
ATOM 789 O O . VAL A 1 95 ? -11.718 -1.091 -9.452 1.00 96.88 95 VAL A O 1
ATOM 792 N N . LEU A 1 96 ? -9.977 0.317 -9.339 1.00 96.75 96 LEU A N 1
ATOM 793 C CA . LEU A 1 96 ? -9.089 -0.498 -10.166 1.00 96.75 96 LEU A CA 1
ATOM 794 C C . LEU A 1 96 ? -8.291 -1.442 -9.263 1.00 96.75 96 LEU A C 1
ATOM 796 O O . LEU A 1 96 ? -7.474 -0.989 -8.460 1.00 96.75 96 LEU A O 1
ATOM 800 N N . ILE A 1 97 ? -8.517 -2.742 -9.411 1.00 95.69 97 ILE A N 1
ATOM 801 C CA . ILE A 1 97 ? -7.861 -3.799 -8.633 1.00 95.69 97 ILE A CA 1
ATOM 802 C C . ILE A 1 97 ? -6.951 -4.654 -9.530 1.00 95.69 97 ILE A C 1
ATOM 804 O O . ILE A 1 97 ? -7.078 -4.576 -10.754 1.00 95.69 97 ILE A O 1
ATOM 808 N N . PRO A 1 98 ? -6.023 -5.457 -8.970 1.00 95.81 98 PRO A N 1
ATOM 809 C CA . PRO A 1 98 ? -5.208 -6.402 -9.738 1.00 95.81 98 PRO A CA 1
ATOM 810 C C . PRO A 1 98 ? -6.043 -7.309 -10.649 1.00 95.81 98 PRO A C 1
ATOM 812 O O . PRO A 1 98 ? -7.181 -7.645 -10.329 1.00 95.81 98 PRO A O 1
ATOM 815 N N . SER A 1 99 ? -5.466 -7.722 -11.778 1.00 96.69 99 SER A N 1
ATOM 816 C CA . SER A 1 99 ? -6.180 -8.539 -12.775 1.00 96.69 99 SER A CA 1
ATOM 817 C C . SER A 1 99 ? -6.580 -9.909 -12.217 1.00 96.69 99 SER A C 1
ATOM 819 O O . SER A 1 99 ? -7.712 -10.337 -12.420 1.00 96.69 99 SER A O 1
ATOM 821 N N . ASN A 1 100 ? -5.694 -10.541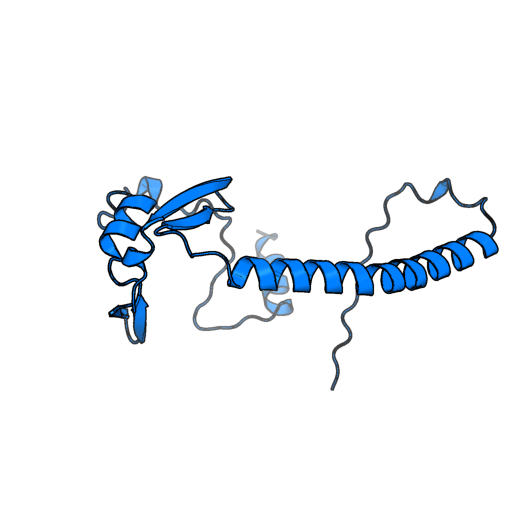 -11.442 1.00 96.44 100 ASN A N 1
ATOM 822 C CA . ASN A 1 100 ? -5.968 -11.790 -10.727 1.00 96.44 100 ASN A CA 1
ATOM 823 C C . ASN A 1 100 ? -5.985 -11.515 -9.219 1.00 96.44 100 ASN A C 1
ATOM 825 O O . ASN A 1 100 ? -5.151 -12.012 -8.462 1.00 96.44 100 ASN A O 1
ATOM 829 N N . TYR A 1 101 ? -6.907 -10.655 -8.786 1.00 95.75 101 TYR A N 1
ATOM 830 C CA . TYR A 1 101 ? -7.034 -10.288 -7.376 1.00 95.75 101 TYR A CA 1
ATOM 831 C C . TYR A 1 101 ? -7.370 -11.487 -6.477 1.00 95.75 101 TYR A C 1
ATOM 833 O O . TYR A 1 101 ? -6.936 -11.502 -5.333 1.00 95.75 101 TYR A O 1
ATOM 841 N N . ASP A 1 102 ? -8.104 -12.483 -6.979 1.00 95.94 102 ASP A N 1
ATOM 842 C CA . ASP A 1 102 ? -8.524 -13.657 -6.204 1.00 95.94 102 ASP A CA 1
ATOM 843 C C . ASP A 1 102 ? -7.313 -14.475 -5.724 1.00 95.94 102 ASP A C 1
ATOM 845 O O . ASP A 1 102 ? -7.111 -14.643 -4.525 1.00 95.94 102 ASP A O 1
ATOM 849 N N . GLU A 1 103 ? -6.412 -14.839 -6.643 1.00 95.31 103 GLU A N 1
ATOM 850 C CA . GLU A 1 103 ? -5.143 -15.520 -6.331 1.00 95.31 103 GLU A CA 1
ATOM 851 C C . GLU A 1 103 ? -4.286 -14.728 -5.336 1.00 95.31 103 GLU A C 1
ATOM 853 O O . GLU A 1 103 ? -3.717 -15.280 -4.389 1.00 95.31 103 GLU A O 1
ATOM 858 N N . TYR A 1 104 ? -4.233 -13.404 -5.508 1.00 94.00 104 TYR A N 1
ATOM 859 C CA . TYR A 1 104 ? -3.531 -12.523 -4.581 1.00 94.00 104 TYR A CA 1
ATOM 860 C C . TYR A 1 104 ? -4.139 -12.576 -3.171 1.00 94.00 104 TYR A C 1
ATOM 862 O O . TYR A 1 104 ? -3.407 -12.706 -2.185 1.00 94.00 104 TYR A O 1
ATOM 870 N N . LEU A 1 105 ? -5.466 -12.479 -3.058 1.00 94.25 105 LEU 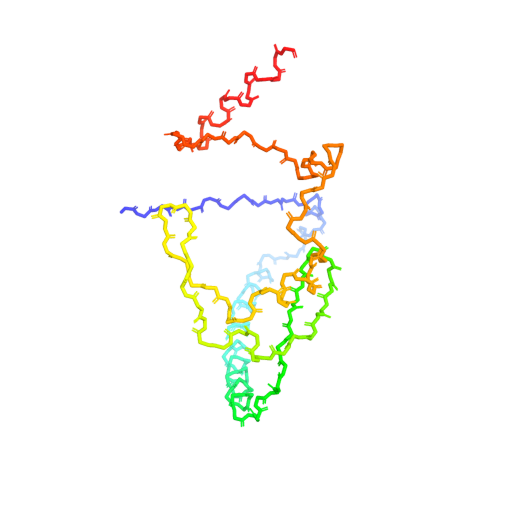A N 1
ATOM 871 C CA . LEU A 1 105 ? -6.168 -12.475 -1.775 1.00 94.25 105 LEU A CA 1
ATOM 872 C C . LEU A 1 105 ? -6.081 -13.839 -1.085 1.00 94.25 105 LEU A C 1
ATOM 874 O O . LEU A 1 105 ? -5.818 -13.880 0.118 1.00 94.25 105 LEU A O 1
ATOM 878 N N . ILE A 1 106 ? -6.184 -14.936 -1.835 1.00 94.94 106 ILE A N 1
ATOM 879 C CA . ILE A 1 106 ? -5.982 -16.298 -1.326 1.00 94.94 106 ILE A CA 1
ATOM 880 C C . ILE A 1 106 ? -4.547 -16.475 -0.813 1.00 94.94 106 ILE A C 1
ATOM 882 O O . ILE A 1 106 ? -4.341 -16.966 0.298 1.00 94.94 106 ILE A O 1
ATOM 886 N N . CYS A 1 107 ? -3.538 -16.022 -1.561 1.00 92.00 107 CYS A N 1
ATOM 887 C CA . CYS A 1 107 ? -2.135 -16.116 -1.144 1.00 92.00 107 CYS A CA 1
ATOM 888 C C . CYS A 1 107 ? -1.831 -15.313 0.137 1.00 92.00 107 CYS A C 1
ATOM 890 O O . CYS A 1 107 ? -1.011 -15.718 0.974 1.00 92.00 107 CYS A O 1
ATOM 892 N N . MET A 1 108 ? -2.474 -14.154 0.294 1.00 89.31 108 MET A N 1
ATOM 893 C CA . MET A 1 108 ? -2.228 -13.250 1.418 1.00 89.31 108 MET A CA 1
ATOM 894 C C . MET A 1 108 ? -3.042 -13.590 2.665 1.00 89.31 108 MET A C 1
ATOM 896 O O . MET A 1 108 ? -2.507 -13.486 3.770 1.00 89.31 108 MET A O 1
ATOM 900 N N . TYR A 1 109 ? -4.302 -13.990 2.499 1.00 89.12 109 TYR A N 1
ATOM 901 C CA . TYR A 1 109 ? -5.274 -14.102 3.588 1.00 89.12 109 TYR A CA 1
ATOM 902 C C . TYR A 1 109 ? -5.896 -15.500 3.726 1.00 89.12 109 TYR A C 1
ATOM 904 O O . TYR A 1 109 ? -6.546 -15.767 4.735 1.00 89.12 109 TYR A O 1
ATOM 912 N N . GLY A 1 110 ? -5.676 -16.408 2.770 1.00 92.19 110 GLY A N 1
ATOM 913 C CA . GLY A 1 110 ? -6.308 -17.727 2.744 1.00 92.19 110 GLY A CA 1
ATOM 914 C C . GLY A 1 110 ? -7.781 -17.634 2.349 1.00 92.19 110 GLY A C 1
ATOM 915 O O . GLY A 1 110 ? -8.118 -17.015 1.343 1.00 92.19 110 GLY A O 1
ATOM 916 N N . ASP A 1 111 ? -8.666 -18.236 3.144 1.00 94.81 111 ASP A N 1
ATOM 917 C CA . ASP A 1 111 ? -10.116 -18.084 2.975 1.00 94.81 111 ASP A CA 1
ATOM 918 C C . ASP A 1 111 ? -10.558 -16.674 3.398 1.00 94.81 111 ASP A C 1
ATOM 920 O O . ASP A 1 111 ? -10.977 -16.430 4.530 1.00 94.81 111 ASP A O 1
ATOM 924 N N . TYR A 1 112 ? -10.391 -15.725 2.480 1.00 94.19 112 TYR A N 1
ATOM 925 C CA . TYR A 1 112 ? -10.618 -14.305 2.728 1.00 94.19 112 TYR A CA 1
ATOM 926 C C . TYR A 1 112 ? -12.099 -13.902 2.648 1.00 94.19 112 TYR A C 1
ATOM 928 O O . TYR A 1 112 ? -12.468 -12.830 3.129 1.00 94.19 112 TYR A O 1
ATOM 936 N N . MET A 1 113 ? -12.942 -14.738 2.033 1.00 94.31 113 MET A N 1
ATOM 937 C CA . MET A 1 113 ? -14.373 -14.471 1.846 1.00 94.31 113 MET A CA 1
ATOM 938 C C . MET A 1 113 ? -15.202 -14.892 3.060 1.00 94.31 113 MET A C 1
ATOM 940 O O . MET A 1 113 ? -16.284 -14.344 3.286 1.00 94.31 113 MET A O 1
ATOM 944 N N . THR A 1 114 ? -14.696 -15.825 3.868 1.00 95.19 114 THR A N 1
ATOM 945 C CA . THR A 1 114 ? -15.334 -16.202 5.127 1.00 95.19 114 THR A CA 1
ATOM 946 C C . THR A 1 114 ? -14.892 -15.254 6.246 1.00 95.19 114 THR A C 1
ATOM 948 O O . THR A 1 114 ? -13.720 -15.241 6.629 1.00 95.19 114 THR A O 1
ATOM 951 N N . PRO A 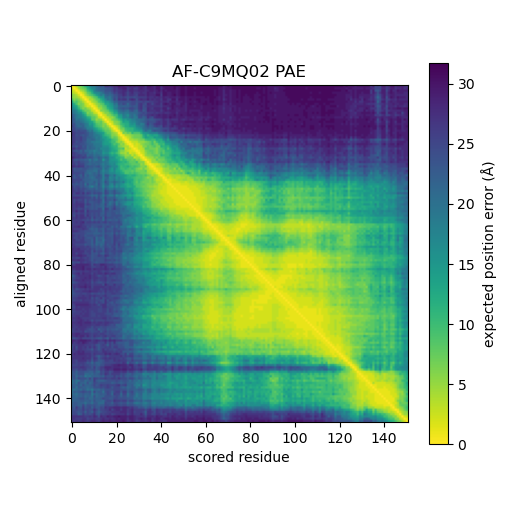1 115 ? -15.806 -14.461 6.838 1.00 90.50 115 PRO A N 1
ATOM 952 C CA . PRO A 1 115 ? -15.435 -13.575 7.931 1.00 90.50 115 PRO A CA 1
ATOM 953 C C . PRO A 1 115 ? -14.973 -14.394 9.147 1.00 90.50 115 PRO A C 1
ATOM 955 O O . PRO A 1 115 ? -15.593 -15.411 9.476 1.00 90.50 115 PRO A O 1
ATOM 958 N N . PRO A 1 116 ? -13.946 -13.939 9.889 1.00 88.88 116 PRO A N 1
ATOM 959 C CA . PRO A 1 116 ? -13.467 -14.656 11.065 1.00 88.88 116 PRO A CA 1
ATOM 960 C C . PRO A 1 116 ? -14.574 -14.787 12.133 1.00 88.88 116 PRO A C 1
ATOM 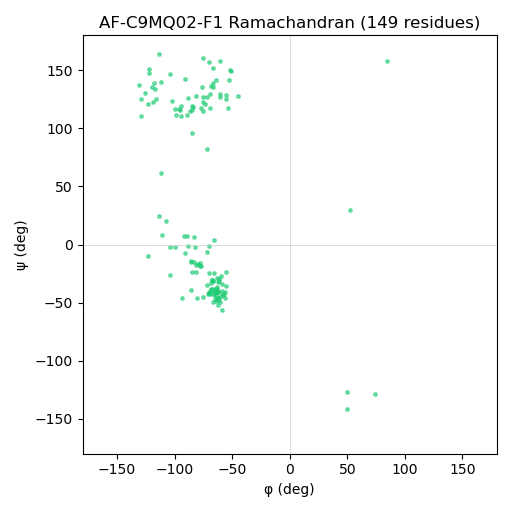962 O O . PRO A 1 116 ? -15.512 -13.979 12.148 1.00 88.88 116 PRO A O 1
ATOM 965 N N . PRO A 1 117 ? -14.488 -15.764 13.056 1.00 92.75 117 PRO A N 1
ATOM 966 C CA . PRO A 1 117 ? -15.405 -15.891 14.195 1.00 92.75 117 PRO A CA 1
ATOM 967 C C . PRO A 1 117 ? -15.522 -14.592 15.000 1.00 92.75 117 PRO A C 1
ATOM 969 O O . PRO A 1 117 ? -14.562 -13.820 15.060 1.00 92.75 117 PRO A O 1
ATOM 972 N N . VAL A 1 118 ? -16.680 -14.341 15.622 1.00 91.44 118 VAL A N 1
ATOM 973 C CA . VAL A 1 118 ? -16.987 -13.072 16.319 1.00 91.44 118 VAL A CA 1
ATOM 974 C C . VAL A 1 118 ? -15.939 -12.740 17.378 1.00 91.44 118 VAL A C 1
ATOM 976 O O . VAL A 1 118 ? -15.539 -11.586 17.513 1.00 91.44 118 VAL A O 1
ATOM 979 N N . GLU A 1 119 ? -15.418 -13.757 18.051 1.00 89.62 119 GLU A N 1
ATOM 980 C CA . GLU A 1 119 ? -14.407 -13.671 19.104 1.00 89.62 119 GLU A CA 1
ATOM 981 C C . GLU A 1 119 ? -13.053 -13.174 18.573 1.00 89.62 119 GLU A C 1
ATOM 983 O O . GLU A 1 119 ? -12.263 -12.606 19.323 1.00 89.62 119 GLU A O 1
ATOM 988 N N . LYS A 1 120 ? -12.793 -13.358 17.271 1.00 85.50 120 LYS A N 1
ATOM 989 C CA . LYS A 1 120 ? -11.577 -12.924 16.564 1.00 85.50 120 LYS A CA 1
ATOM 990 C C . LYS A 1 120 ? -11.763 -11.624 15.769 1.00 85.50 120 LYS A C 1
ATOM 992 O O . LYS A 1 120 ? -10.805 -11.138 15.177 1.00 85.50 120 LYS A O 1
ATOM 997 N N . ARG A 1 121 ? -12.970 -11.046 15.753 1.00 86.75 121 ARG A N 1
ATOM 998 C CA . ARG A 1 121 ? -13.257 -9.728 15.153 1.00 86.75 121 ARG A CA 1
ATOM 999 C C . ARG A 1 121 ? -12.833 -8.504 15.989 1.00 86.75 121 ARG A C 1
ATOM 1001 O O . ARG A 1 121 ? -12.800 -7.416 15.408 1.00 86.75 121 ARG A O 1
ATOM 1008 N N . PRO A 1 122 ? -12.532 -8.572 17.307 1.00 83.25 122 PRO A N 1
ATOM 1009 C CA . PRO A 1 122 ? -12.028 -7.407 18.024 1.00 83.25 122 PRO A CA 1
ATOM 1010 C C . PRO A 1 122 ? -10.701 -6.914 17.433 1.00 83.25 122 PRO A C 1
ATOM 1012 O O . PRO A 1 122 ? -9.761 -7.683 17.262 1.00 83.25 122 PRO A O 1
ATOM 1015 N N . SER A 1 123 ? -10.621 -5.610 17.152 1.00 76.38 123 SER A N 1
ATOM 1016 C CA . SER A 1 123 ? -9.395 -4.968 16.665 1.00 76.38 123 SER A CA 1
ATOM 1017 C C . SER A 1 123 ? -8.261 -5.120 17.678 1.00 76.38 123 SER A C 1
ATOM 1019 O O . SER A 1 123 ? -8.410 -4.711 18.831 1.00 76.38 123 SER A O 1
ATOM 1021 N N . SER A 1 124 ? -7.117 -5.631 17.223 1.00 73.81 124 SER A N 1
ATOM 1022 C CA . SER A 1 124 ? -5.854 -5.646 17.970 1.00 73.81 124 SER A CA 1
ATOM 1023 C C . SER A 1 124 ? -5.147 -4.285 17.965 1.00 73.81 124 SER A C 1
ATOM 1025 O O . SER A 1 124 ? -4.309 -4.018 18.826 1.00 73.81 124 SER A O 1
ATOM 1027 N N . HIS A 1 125 ? -5.500 -3.391 17.034 1.00 73.31 125 HIS A N 1
ATOM 1028 C CA . HIS A 1 125 ? -5.033 -2.008 17.045 1.00 73.31 125 HIS A CA 1
ATOM 1029 C C . HIS A 1 125 ? -5.789 -1.202 18.103 1.00 73.31 125 HIS A C 1
ATOM 1031 O O . HIS A 1 125 ? -7.018 -1.297 18.207 1.00 73.31 125 HIS A O 1
ATOM 1037 N N . ALA A 1 126 ? -5.052 -0.389 18.867 1.00 66.69 126 ALA A N 1
ATOM 1038 C CA . ALA A 1 126 ? -5.621 0.527 19.847 1.00 66.69 126 ALA A CA 1
ATOM 1039 C C . ALA A 1 126 ? -6.672 1.413 19.162 1.00 66.69 126 ALA A C 1
ATOM 1041 O O . ALA A 1 126 ? -6.363 2.150 18.224 1.00 66.69 126 ALA A O 1
ATOM 1042 N N . ARG A 1 127 ? -7.931 1.312 19.600 1.00 64.44 127 ARG A N 1
ATOM 1043 C CA . ARG A 1 127 ? -9.017 2.111 19.031 1.00 64.44 127 ARG A CA 1
ATOM 1044 C C . ARG A 1 127 ? -8.819 3.567 19.432 1.00 64.44 127 ARG A C 1
ATOM 1046 O O . ARG A 1 127 ? -8.882 3.911 20.610 1.00 64.44 127 ARG A O 1
ATOM 1053 N N . TYR A 1 128 ? -8.621 4.421 18.439 1.00 65.62 128 TYR A N 1
ATOM 1054 C CA . TYR A 1 128 ? -8.893 5.841 18.573 1.00 65.62 128 TYR A CA 1
ATOM 1055 C C . TYR A 1 128 ? -10.339 6.075 18.136 1.00 65.62 128 TYR A C 1
ATOM 1057 O O . TYR A 1 128 ? -10.838 5.410 17.237 1.00 65.62 128 TYR A O 1
ATOM 1065 N N . PHE A 1 129 ? -11.022 6.975 18.829 1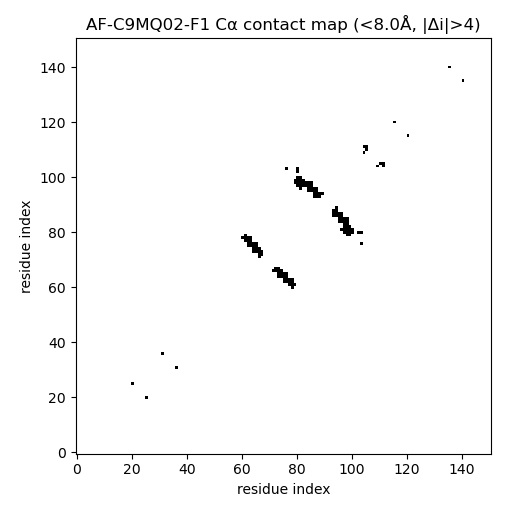.00 74.44 129 PHE A N 1
ATOM 1066 C CA . PHE A 1 129 ? -12.322 7.518 18.449 1.00 74.44 129 PHE A CA 1
ATOM 1067 C C . PHE A 1 129 ? -12.358 7.887 16.947 1.00 74.44 129 PHE A C 1
ATOM 1069 O O . PHE A 1 129 ? -11.456 8.582 16.475 1.00 74.44 129 PHE A O 1
ATOM 1076 N N . ILE A 1 130 ? -13.368 7.398 16.214 1.00 77.56 130 ILE A N 1
ATOM 1077 C CA . ILE A 1 130 ? -13.591 7.653 14.779 1.00 77.56 130 ILE A CA 1
ATOM 1078 C C . ILE A 1 130 ? -15.009 8.202 14.610 1.00 77.56 130 ILE A C 1
ATOM 1080 O O . ILE A 1 130 ? -15.961 7.609 15.113 1.00 77.56 130 ILE A O 1
ATOM 1084 N N . ASP A 1 131 ? -15.132 9.309 13.882 1.00 85.44 131 ASP A N 1
ATOM 1085 C CA . ASP A 1 131 ? -16.394 9.929 13.481 1.00 85.44 131 ASP A CA 1
ATOM 1086 C C . ASP A 1 131 ? -16.346 10.171 11.967 1.00 85.44 131 ASP A C 1
ATOM 1088 O O . ASP A 1 131 ? -15.400 10.778 11.459 1.00 85.44 131 ASP A O 1
ATOM 1092 N N . PHE A 1 132 ? -17.342 9.655 11.248 1.00 85.50 132 PHE A N 1
ATOM 1093 C CA . PHE A 1 132 ? -17.436 9.763 9.790 1.00 85.50 132 PHE A CA 1
ATOM 1094 C C . PHE A 1 132 ? -18.114 11.057 9.317 1.00 85.50 132 PHE A C 1
ATOM 1096 O O . PHE A 1 132 ? -18.021 11.399 8.140 1.00 85.50 132 PHE A O 1
ATOM 1103 N N . HIS A 1 133 ? -18.782 11.788 10.210 1.00 91.75 133 HIS A N 1
ATOM 1104 C CA . HIS A 1 133 ? -19.538 13.000 9.892 1.00 91.75 133 HIS A CA 1
ATOM 1105 C C . HIS A 1 133 ? -18.808 14.276 10.302 1.00 91.75 133 HIS A C 1
ATOM 1107 O O . HIS A 1 133 ? -19.025 15.328 9.696 1.00 91.75 133 HIS A O 1
ATOM 1113 N N . HIS A 1 134 ? -17.938 14.199 11.310 1.00 89.38 134 HIS A N 1
ATOM 1114 C CA . HIS A 1 134 ? -17.232 15.362 11.822 1.00 89.38 134 HIS A CA 1
ATOM 1115 C C . HIS A 1 134 ? -15.711 15.204 11.779 1.00 89.38 134 HIS A C 1
ATOM 1117 O O . HIS A 1 134 ? -15.111 14.338 12.417 1.00 89.38 134 HIS A O 1
ATOM 1123 N N . ARG A 1 135 ? -15.055 16.120 11.060 1.00 90.25 135 ARG A N 1
ATOM 1124 C CA . ARG A 1 135 ? -13.596 16.221 11.051 1.00 90.25 135 ARG A CA 1
ATOM 1125 C C . ARG A 1 135 ? -13.118 17.068 12.229 1.00 90.25 135 ARG A C 1
ATOM 1127 O O . ARG A 1 135 ? -13.008 18.284 12.113 1.00 90.25 135 ARG A O 1
ATOM 1134 N N . TYR A 1 136 ? -12.754 16.402 13.318 1.00 89.19 136 TYR A N 1
ATOM 1135 C CA . TYR A 1 136 ? -12.207 17.055 14.504 1.00 89.19 136 TYR A CA 1
ATOM 1136 C C . TYR A 1 136 ? -10.829 17.688 14.265 1.00 89.19 136 TYR A C 1
ATOM 1138 O O . TYR A 1 136 ? -9.925 17.094 13.665 1.00 89.19 136 TYR A O 1
ATOM 1146 N N . SER A 1 137 ? -10.634 18.874 14.827 1.00 90.31 137 SER A N 1
ATOM 1147 C CA . SER A 1 137 ? -9.326 19.485 15.041 1.00 90.31 137 SER A CA 1
ATOM 1148 C C . SER A 1 137 ? -8.584 18.828 16.213 1.00 90.31 137 SER A C 1
ATOM 1150 O O . SER A 1 137 ? -9.169 18.211 17.107 1.00 90.31 137 SER A O 1
ATOM 1152 N N . ILE A 1 138 ? -7.261 19.011 16.260 1.00 87.12 138 ILE A N 1
ATOM 1153 C CA . ILE A 1 138 ? -6.420 18.493 17.353 1.00 87.12 138 ILE A CA 1
ATOM 1154 C C . ILE A 1 138 ? -6.874 19.044 18.719 1.00 87.12 138 ILE A C 1
ATOM 1156 O O . ILE A 1 138 ? -6.779 18.346 19.730 1.00 87.12 138 ILE A O 1
ATOM 1160 N N . GLU A 1 139 ? -7.371 20.281 18.769 1.00 90.31 139 GLU A N 1
ATOM 1161 C CA . GLU A 1 139 ? -7.849 20.914 20.002 1.00 90.31 139 GLU A CA 1
ATOM 1162 C C . GLU A 1 139 ? -9.137 20.274 20.521 1.00 90.31 139 GLU A C 1
ATOM 1164 O O . GLU A 1 139 ? -9.248 20.002 21.719 1.00 90.31 139 GLU A O 1
ATOM 1169 N N . GLU A 1 140 ? -10.087 19.982 19.634 1.00 89.56 140 GLU A N 1
ATOM 1170 C CA . GLU A 1 140 ? -11.333 19.305 19.998 1.00 89.56 140 GLU A CA 1
ATOM 1171 C C . GLU A 1 140 ? -11.056 17.888 20.503 1.00 89.56 140 GLU A C 1
ATOM 1173 O O . GLU A 1 140 ? -11.545 17.512 21.570 1.00 89.56 140 GLU A O 1
ATOM 1178 N N . VAL A 1 141 ? -10.169 17.144 19.830 1.00 86.94 141 VAL A N 1
ATOM 1179 C CA . VAL A 1 141 ? -9.736 15.811 20.287 1.00 86.94 141 VAL A CA 1
ATOM 1180 C C . VAL A 1 141 ? -9.096 15.874 21.680 1.00 86.94 141 VAL A C 1
ATOM 1182 O O . VAL A 1 141 ? -9.349 15.008 22.519 1.00 86.94 141 VAL A O 1
ATOM 1185 N N . ARG A 1 142 ? -8.284 16.900 21.970 1.00 84.19 142 ARG A N 1
ATOM 1186 C CA . ARG A 1 142 ? -7.671 17.085 23.300 1.00 84.19 142 ARG A CA 1
ATOM 1187 C C . ARG A 1 142 ? -8.710 17.376 24.382 1.00 84.19 142 ARG A C 1
ATOM 1189 O O . ARG A 1 142 ? -8.610 16.803 25.465 1.00 84.19 142 ARG A O 1
ATOM 1196 N N . LYS A 1 143 ? -9.715 18.209 24.093 1.00 87.81 143 LYS A N 1
ATOM 1197 C CA . LYS A 1 143 ? -10.827 18.488 25.022 1.00 87.81 143 LYS A C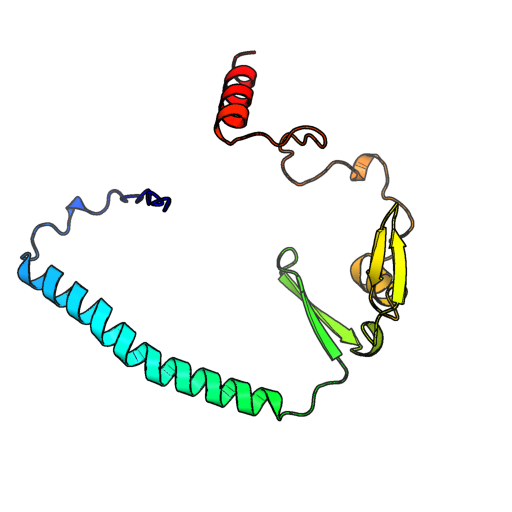A 1
ATOM 1198 C C . LYS A 1 143 ? -11.653 17.230 25.307 1.00 87.81 143 LYS A C 1
ATOM 1200 O O . LYS A 1 143 ? -12.029 17.007 26.454 1.00 87.81 143 LYS A O 1
ATOM 1205 N N . LEU A 1 144 ? -11.893 16.398 24.291 1.00 83.38 144 LEU A N 1
ATOM 1206 C CA . LEU A 1 144 ? -12.604 15.123 24.440 1.00 83.38 144 LEU A CA 1
ATOM 1207 C C . LEU A 1 144 ? -11.826 14.136 25.321 1.00 83.38 144 LEU A C 1
ATOM 1209 O O . LEU A 1 144 ? -12.392 13.587 26.263 1.00 83.38 144 LEU A O 1
ATOM 1213 N N . LYS A 1 145 ? -10.517 13.977 25.085 1.00 75.12 145 LYS A N 1
ATOM 1214 C CA . LYS A 1 145 ? -9.654 13.129 25.928 1.00 75.12 145 LYS A CA 1
ATOM 1215 C C . LYS A 1 145 ? -9.554 13.629 27.371 1.00 75.12 145 LYS A C 1
ATOM 1217 O O . LYS A 1 145 ? -9.551 12.825 28.294 1.00 75.12 145 LYS A O 1
ATOM 1222 N N . GLY A 1 146 ? -9.495 14.947 27.576 1.00 67.06 146 GLY A N 1
ATOM 1223 C CA . GLY A 1 146 ? -9.455 15.543 28.915 1.00 67.06 146 GLY A CA 1
ATOM 1224 C C . GLY A 1 146 ? -10.714 15.275 29.747 1.00 67.06 146 GLY A C 1
ATOM 1225 O O 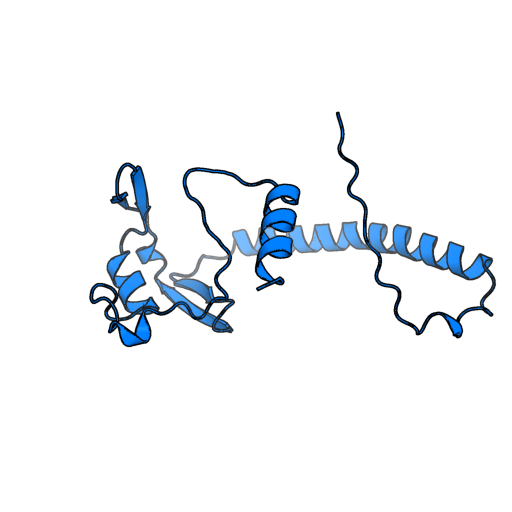. GLY A 1 146 ? -10.613 15.178 30.963 1.00 67.06 146 GLY A O 1
ATOM 1226 N N . LYS A 1 147 ? -11.879 15.106 29.104 1.00 60.31 147 LYS A N 1
ATOM 1227 C CA . LYS A 1 147 ? -13.151 14.781 29.774 1.00 60.31 147 LYS A CA 1
ATOM 1228 C C . LYS A 1 147 ? -13.322 13.295 30.109 1.00 60.31 147 LYS A C 1
ATOM 1230 O O . LYS A 1 147 ? -14.094 12.985 31.006 1.00 60.31 147 LYS A O 1
ATOM 1235 N N . SER A 1 148 ? -12.648 12.375 29.407 1.00 57.75 148 SER A N 1
ATOM 1236 C CA . SER A 1 148 ? -12.822 10.931 29.654 1.00 57.75 148 SER A CA 1
ATOM 1237 C C . SER A 1 148 ? -11.980 10.390 30.811 1.00 57.75 148 SER A C 1
ATOM 1239 O O . SER A 1 148 ? -12.239 9.285 31.262 1.00 57.75 148 SER A O 1
ATOM 1241 N N . ASN A 1 149 ? -10.979 11.140 31.284 1.00 53.38 149 ASN A N 1
ATOM 1242 C CA . ASN A 1 149 ? -10.110 10.742 32.401 1.00 53.38 149 ASN A CA 1
ATOM 1243 C C . ASN A 1 149 ? -10.616 11.236 33.774 1.00 53.38 149 ASN A C 1
ATOM 1245 O O . ASN A 1 149 ? -9.891 11.133 34.759 1.00 53.38 149 ASN A O 1
ATOM 1249 N N . SER A 1 150 ? -11.817 11.821 33.837 1.00 41.78 150 SER A N 1
ATOM 1250 C CA . SER A 1 150 ? -12.434 12.356 35.061 1.00 41.78 150 SER A CA 1
ATOM 1251 C C . SER A 1 150 ? -13.687 11.583 35.499 1.00 41.78 150 SER A C 1
ATOM 1253 O O . SER A 1 150 ? -14.550 12.160 36.159 1.00 41.78 150 SER A O 1
ATOM 1255 N N . LEU A 1 151 ? -13.804 10.314 35.103 1.00 34.81 151 LEU A N 1
ATOM 1256 C CA . LEU A 1 151 ? -14.843 9.376 35.537 1.00 34.81 151 LEU A CA 1
ATOM 1257 C C . LEU A 1 151 ? -14.192 8.106 36.081 1.00 34.81 151 LEU A C 1
ATOM 1259 O O . LEU A 1 151 ? -13.201 7.660 35.458 1.00 34.81 151 LEU A O 1
#

Nearest PDB structures (foldseek):
  5zm6-assembly1_A-2  TM=4.445E-01  e=5.621E+00  Homo sapiens
  4akr-assembly2_D  TM=2.076E-01  e=8.441E-01  Dictyostelium discoideum AX2
  6vy1-assembly1_c  TM=3.026E-01  e=2.923E+00  Methanocaldococcus jannaschii DSM 2661

pLDDT: mean 76.8, std 20.82, range [26.44, 97.44]

Solvent-accessible surface area (backbone atoms only — not comparable to full-atom values): 9826 Å² total; per-residue (Å²): 135,87,82,82,84,84,82,86,79,88,79,68,88,72,68,82,78,65,83,82,66,60,71,69,60,55,53,53,50,52,52,47,49,65,47,50,55,52,60,54,43,54,60,50,50,50,49,51,51,55,50,50,56,54,58,70,72,46,84,78,65,73,52,40,76,49,71,38,85,88,76,73,43,74,46,82,38,62,44,69,34,43,62,91,43,40,80,43,80,53,88,98,43,81,41,80,39,42,54,39,44,63,64,52,44,38,75,75,61,45,74,66,86,60,78,71,59,77,89,70,63,66,75,88,63,85,83,69,95,83,63,96,88,56,91,77,50,75,66,56,53,50,55,54,56,64,62,64,76,76,114

Organism: NCBI:txid649761

Radius of gyration: 26.21 Å; Cα contacts (8 Å, |Δi|>4): 72; chains: 1; bounding box: 56×51×54 Å

InterPro domains:
  IPR007074 LicD/FKTN/FKRP, nucleotidyltransferase domain [PF04991] (48-110)